Protein AF-A0A350P6H2-F1 (afdb_monomer_lite)

Radius of gyration: 17.44 Å; chains: 1; bounding box: 38×33×41 Å

Structure (mmCIF, N/CA/C/O backbone):
data_AF-A0A350P6H2-F1
#
_entry.id   AF-A0A350P6H2-F1
#
loop_
_atom_site.group_PDB
_atom_site.id
_atom_site.type_symbol
_atom_site.label_atom_id
_atom_site.label_alt_id
_atom_site.label_comp_id
_atom_site.label_asym_id
_atom_site.label_entity_id
_atom_site.label_seq_id
_atom_site.pdbx_PDB_ins_code
_atom_site.Cartn_x
_atom_site.Cartn_y
_atom_site.Cartn_z
_atom_site.occupancy
_atom_site.B_iso_or_equiv
_atom_site.auth_seq_id
_atom_site.auth_comp_id
_atom_site.auth_asym_id
_atom_site.auth_atom_id
_atom_site.pdbx_PDB_model_num
ATOM 1 N N . MET A 1 1 ? 7.833 13.589 22.488 1.00 71.19 1 MET A N 1
ATOM 2 C CA . MET A 1 1 ? 7.281 12.300 22.963 1.00 71.19 1 MET A CA 1
ATOM 3 C C . MET A 1 1 ? 6.190 11.900 21.980 1.00 71.19 1 MET A C 1
ATOM 5 O O . MET A 1 1 ? 5.421 12.779 21.613 1.00 71.19 1 MET A O 1
ATOM 9 N N . ALA A 1 2 ? 6.173 10.662 21.481 1.00 82.56 2 ALA A N 1
ATOM 10 C CA . ALA A 1 2 ? 5.134 10.230 20.542 1.00 82.56 2 ALA A CA 1
ATOM 11 C C . ALA A 1 2 ? 3.759 10.209 21.237 1.00 82.56 2 ALA A C 1
ATOM 13 O O . ALA A 1 2 ? 3.669 9.859 22.415 1.00 82.56 2 ALA A O 1
ATOM 14 N N . GLU A 1 3 ? 2.707 10.61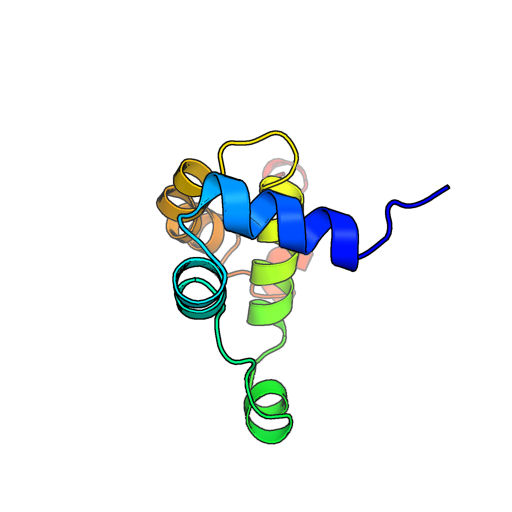5 20.525 1.00 91.88 3 GLU A N 1
ATOM 15 C CA . GLU A 1 3 ? 1.325 10.564 21.017 1.00 91.88 3 GLU A CA 1
ATOM 16 C C . GLU A 1 3 ? 0.907 9.114 21.322 1.00 91.88 3 GLU A C 1
ATOM 18 O O . GLU A 1 3 ? 1.312 8.183 20.621 1.00 91.88 3 GLU A O 1
ATOM 23 N N . LYS A 1 4 ? 0.088 8.901 22.363 1.00 95.94 4 LYS A N 1
ATOM 24 C CA . LYS A 1 4 ? -0.415 7.559 22.691 1.00 95.94 4 LYS A CA 1
ATOM 25 C C . LYS A 1 4 ? -1.476 7.130 21.679 1.00 95.94 4 LYS A C 1
ATOM 27 O O . LYS A 1 4 ? -2.375 7.903 21.359 1.00 95.94 4 LYS A O 1
ATOM 32 N N . PHE A 1 5 ? -1.452 5.859 21.277 1.00 94.62 5 PHE A N 1
ATOM 33 C CA . PHE A 1 5 ? -2.443 5.288 20.356 1.00 94.62 5 PHE A CA 1
ATOM 34 C C . PHE A 1 5 ? -3.894 5.566 20.776 1.00 94.62 5 PHE A C 1
ATOM 36 O O . PHE A 1 5 ? -4.698 5.978 19.948 1.00 94.62 5 PHE A O 1
ATOM 43 N N . ALA A 1 6 ? -4.214 5.422 22.066 1.00 95.94 6 ALA A N 1
ATOM 44 C CA . ALA A 1 6 ? -5.560 5.678 22.580 1.00 95.94 6 ALA A CA 1
ATOM 45 C C . ALA A 1 6 ? -6.066 7.093 22.241 1.00 95.94 6 ALA A C 1
ATOM 47 O O . ALA A 1 6 ? -7.216 7.256 21.856 1.00 95.94 6 ALA A O 1
ATOM 48 N N . GLN A 1 7 ? -5.195 8.105 22.305 1.00 96.25 7 GLN A N 1
ATOM 49 C CA . GLN A 1 7 ? -5.553 9.491 21.978 1.00 96.25 7 GLN A CA 1
ATOM 50 C C . GLN A 1 7 ? -5.811 9.665 20.474 1.00 96.25 7 GLN A C 1
ATOM 52 O O . GLN A 1 7 ? -6.749 10.358 20.076 1.00 96.25 7 GLN A O 1
ATOM 57 N N . ILE A 1 8 ? -5.024 8.981 19.637 1.00 95.94 8 ILE A N 1
ATOM 58 C CA . ILE A 1 8 ? -5.224 8.939 18.183 1.00 95.94 8 ILE A CA 1
ATOM 59 C C . ILE A 1 8 ? -6.575 8.291 17.855 1.00 95.94 8 ILE A C 1
ATOM 61 O O . ILE A 1 8 ? -7.323 8.831 17.038 1.00 95.94 8 ILE A O 1
ATOM 65 N N . TYR A 1 9 ? -6.892 7.168 18.506 1.00 95.88 9 TYR A N 1
ATOM 66 C CA . TYR A 1 9 ? -8.132 6.426 18.298 1.00 95.88 9 TYR A CA 1
ATOM 67 C C . TYR A 1 9 ? -9.362 7.237 18.727 1.00 95.88 9 TYR A C 1
ATOM 69 O O . TYR A 1 9 ? -10.264 7.427 17.916 1.00 95.88 9 TYR A O 1
ATOM 77 N N . THR A 1 10 ? -9.361 7.831 19.929 1.00 96.25 10 THR A N 1
ATOM 78 C CA . THR A 1 10 ? -10.450 8.713 20.395 1.00 96.25 10 THR A CA 1
ATOM 79 C C . THR A 1 10 ? -10.732 9.835 19.397 1.00 96.25 10 THR A C 1
ATOM 81 O O . THR A 1 10 ? -11.871 10.022 18.972 1.00 96.25 10 THR A O 1
ATOM 84 N N . ARG A 1 11 ? -9.688 10.529 18.934 1.00 96.38 11 ARG A N 1
ATOM 85 C CA . ARG A 1 11 ? -9.829 11.606 17.947 1.00 96.38 11 ARG A CA 1
ATOM 86 C C . ARG A 1 11 ? -10.349 11.110 16.596 1.00 96.38 11 ARG A C 1
ATOM 88 O O . ARG A 1 11 ? -11.040 11.847 15.892 1.00 96.38 11 ARG A O 1
ATOM 95 N N . ALA A 1 12 ? -9.998 9.891 16.188 1.00 96.19 12 ALA A N 1
ATOM 96 C CA . ALA A 1 12 ? -10.553 9.285 14.983 1.00 96.19 12 ALA A CA 1
ATOM 97 C C . ALA A 1 12 ? -12.058 9.029 15.148 1.00 96.19 12 ALA A C 1
ATOM 99 O O . ALA A 1 12 ? -12.824 9.427 14.270 1.00 96.19 12 ALA A O 1
ATOM 100 N N . CYS A 1 13 ? -12.482 8.467 16.284 1.00 97.31 13 CYS A N 1
ATOM 101 C CA . CYS A 1 13 ? -13.890 8.221 16.597 1.00 97.31 13 CYS A CA 1
ATOM 102 C C . CYS A 1 13 ? -14.706 9.518 16.575 1.00 97.31 13 CYS A C 1
ATOM 104 O O . CYS A 1 13 ? -15.726 9.584 15.891 1.00 97.31 13 CYS A O 1
ATOM 106 N N . GLU A 1 14 ? -14.222 10.580 17.223 1.00 97.06 14 GLU A N 1
ATOM 107 C CA . GLU A 1 14 ? -14.871 11.901 17.217 1.00 97.06 14 GLU A CA 1
ATOM 108 C C . GLU A 1 14 ? -15.069 12.455 15.797 1.00 97.06 14 GLU A C 1
ATOM 110 O O . GLU A 1 14 ? -16.107 13.030 15.481 1.00 97.06 14 GLU A O 1
ATOM 115 N N . ARG A 1 15 ? -14.088 12.258 14.908 1.00 96.75 15 ARG A N 1
ATOM 116 C CA . ARG A 1 15 ? -14.119 12.779 13.531 1.00 96.75 15 ARG A CA 1
ATOM 117 C C . ARG A 1 15 ? -14.917 11.921 12.555 1.00 96.75 15 ARG A C 1
ATOM 119 O O . ARG A 1 15 ? -15.274 12.411 11.485 1.00 96.75 15 ARG A O 1
ATOM 126 N N . LYS A 1 16 ? -15.098 10.634 12.853 1.00 96.06 16 LYS A N 1
ATOM 127 C CA . LYS A 1 16 ? -15.657 9.643 11.919 1.00 96.06 16 LYS A CA 1
ATOM 128 C C . LYS A 1 16 ? -17.025 9.104 12.329 1.00 96.06 16 LYS A C 1
ATOM 130 O O . LYS A 1 16 ? -17.620 8.392 11.532 1.00 96.06 16 LYS A O 1
ATOM 135 N N . GLY A 1 17 ? -17.544 9.492 13.496 1.00 95.94 17 GLY A N 1
ATOM 136 C CA . GLY A 1 17 ? -18.892 9.122 13.943 1.00 95.94 17 GLY A CA 1
ATOM 137 C C . GLY A 1 17 ? -18.933 7.945 14.921 1.00 95.94 17 GLY A C 1
ATOM 138 O O . GLY A 1 17 ? -19.897 7.187 14.919 1.00 95.94 17 GLY A O 1
ATOM 139 N N . GLY A 1 18 ? -17.902 7.791 15.754 1.00 97.06 18 GLY A N 1
ATOM 140 C CA . GLY A 1 18 ? -17.808 6.768 16.798 1.00 97.06 18 GLY A CA 1
ATOM 141 C C . GLY A 1 18 ? -16.949 5.558 16.423 1.00 97.06 18 GLY A C 1
ATOM 142 O O . GLY A 1 18 ? -16.439 5.455 15.308 1.00 97.06 18 GLY A O 1
ATOM 143 N N . GLU A 1 19 ? -16.790 4.640 17.378 1.00 97.00 19 GLU A N 1
ATOM 144 C CA . GLU A 1 19 ? -15.924 3.455 17.255 1.00 97.00 19 GLU A CA 1
ATOM 145 C C . GLU A 1 19 ? -16.349 2.544 16.104 1.00 97.00 19 GLU A C 1
ATOM 147 O O . GLU A 1 19 ? -15.534 2.212 15.251 1.00 97.00 19 GLU A O 1
ATOM 152 N N . ALA A 1 20 ? -17.642 2.223 16.007 1.00 96.75 20 ALA A N 1
ATOM 153 C CA . ALA A 1 20 ? -18.161 1.361 14.946 1.00 96.75 20 ALA A CA 1
ATOM 154 C C . ALA A 1 20 ? -17.874 1.917 13.538 1.00 96.75 20 ALA A C 1
ATOM 156 O O . ALA A 1 20 ? -17.556 1.159 12.624 1.00 96.75 20 ALA A O 1
ATOM 157 N N . ALA A 1 21 ? -17.949 3.242 13.367 1.00 96.56 21 ALA A N 1
ATOM 158 C CA . ALA A 1 21 ? -17.648 3.888 12.095 1.00 96.56 21 ALA A CA 1
ATOM 159 C C . ALA A 1 21 ? -16.147 3.860 11.773 1.00 96.56 21 ALA A C 1
ATOM 161 O O . ALA A 1 21 ? -15.781 3.711 10.612 1.00 96.56 21 ALA A O 1
ATOM 162 N N . VAL A 1 22 ? -15.274 3.984 12.779 1.00 96.19 22 VAL A N 1
ATOM 163 C CA . VAL A 1 22 ? -13.819 3.858 12.596 1.00 96.19 22 VAL A CA 1
ATOM 164 C C . VAL A 1 22 ? -13.430 2.425 12.259 1.00 96.19 22 VAL A C 1
ATOM 166 O O . VAL A 1 22 ? -12.713 2.222 11.286 1.00 96.19 22 VAL A O 1
ATOM 169 N N . GLU A 1 23 ? -13.926 1.444 13.010 1.00 94.81 23 GLU A N 1
ATOM 170 C CA . GLU A 1 23 ? -13.652 0.020 12.782 1.00 94.81 23 GLU A CA 1
ATOM 171 C C . GLU A 1 23 ? -14.087 -0.421 11.376 1.00 94.81 23 GLU A C 1
ATOM 173 O O . GLU A 1 23 ? -13.355 -1.132 10.693 1.00 94.81 23 GLU A O 1
ATOM 178 N N . ALA A 1 24 ? -15.218 0.090 10.875 1.00 94.75 24 ALA A N 1
ATOM 179 C CA . ALA A 1 24 ? -15.678 -0.177 9.510 1.00 94.75 24 ALA A CA 1
ATOM 180 C C . ALA A 1 24 ? -14.765 0.404 8.406 1.00 94.75 24 ALA A C 1
ATOM 182 O O . ALA A 1 24 ? -14.855 -0.021 7.255 1.00 94.75 24 ALA A O 1
ATOM 183 N N . LEU A 1 25 ? -13.900 1.376 8.725 1.00 92.44 25 LEU A N 1
ATOM 184 C CA . LEU A 1 25 ? -12.910 1.932 7.790 1.00 92.44 25 LEU A CA 1
ATOM 185 C C . LEU A 1 25 ? -11.598 1.139 7.775 1.00 92.44 25 LEU A C 1
ATOM 187 O O . LEU A 1 25 ? -10.768 1.359 6.888 1.00 92.44 25 LEU A O 1
ATOM 191 N N . LEU A 1 26 ? -11.371 0.264 8.757 1.00 91.69 26 LEU A N 1
ATOM 192 C CA . LEU A 1 26 ? -10.157 -0.533 8.840 1.00 91.69 26 LEU A CA 1
ATOM 193 C C . LEU A 1 26 ? -10.253 -1.743 7.906 1.00 91.69 26 LEU A C 1
ATOM 195 O O . LEU A 1 26 ? -11.273 -2.417 7.809 1.00 91.69 26 LEU A O 1
ATOM 199 N N . SER A 1 27 ? -9.153 -2.045 7.223 1.00 90.81 27 SER A N 1
ATOM 200 C CA . SER A 1 27 ? -9.022 -3.274 6.443 1.00 90.81 27 SER A CA 1
ATOM 201 C C . SER A 1 27 ? -8.499 -4.406 7.321 1.00 90.81 27 SER A C 1
ATOM 203 O O . SER A 1 27 ? -7.511 -4.219 8.037 1.00 90.81 27 SER A O 1
ATOM 205 N N . THR A 1 28 ? -9.073 -5.601 7.196 1.00 92.56 28 THR A N 1
ATOM 206 C CA . THR A 1 28 ? -8.500 -6.806 7.804 1.00 92.56 28 THR A CA 1
ATOM 207 C C . THR A 1 28 ? -7.167 -7.151 7.129 1.00 92.56 28 THR A C 1
ATOM 209 O O . THR A 1 28 ? -7.134 -7.306 5.905 1.00 92.56 28 THR A O 1
ATOM 212 N N . PRO A 1 29 ? -6.059 -7.274 7.883 1.00 92.19 29 PRO A N 1
ATOM 213 C CA . PRO A 1 29 ? -4.779 -7.677 7.315 1.00 92.19 29 PRO A CA 1
ATOM 214 C C . PRO A 1 29 ? -4.844 -9.076 6.697 1.00 92.19 29 PRO A C 1
ATOM 216 O O . PRO A 1 29 ? -5.551 -9.956 7.189 1.00 92.19 29 PRO A O 1
ATOM 219 N N . LEU A 1 30 ? -4.051 -9.296 5.647 1.00 94.31 30 LEU A N 1
ATOM 220 C CA . LEU A 1 30 ? -3.880 -10.622 5.057 1.00 94.31 30 LEU A CA 1
ATOM 221 C C . LEU A 1 30 ? -3.252 -11.601 6.059 1.00 94.31 30 LEU A C 1
ATOM 223 O O . LEU A 1 30 ? -2.448 -11.221 6.916 1.00 94.31 30 LEU A O 1
ATOM 227 N N . SER A 1 31 ? -3.582 -12.886 5.910 1.00 96.88 31 SER A N 1
ATOM 228 C CA . SER A 1 31 ? -2.938 -13.949 6.680 1.00 96.88 31 SER A CA 1
ATOM 229 C C . SER A 1 31 ? -1.451 -14.050 6.318 1.00 96.88 31 SER A C 1
ATOM 231 O O . SER A 1 31 ? -1.048 -13.721 5.203 1.00 96.88 31 SER A O 1
ATOM 233 N N . ARG A 1 32 ? -0.615 -14.571 7.227 1.00 96.62 32 ARG A N 1
ATOM 234 C CA . ARG A 1 32 ? 0.819 -14.789 6.940 1.00 96.62 32 ARG A CA 1
ATOM 235 C C . ARG A 1 32 ? 1.040 -15.640 5.685 1.00 96.62 32 ARG A C 1
ATOM 237 O O . ARG A 1 32 ? 1.955 -15.360 4.918 1.00 96.62 32 ARG A O 1
ATOM 244 N N . ALA A 1 33 ? 0.198 -16.653 5.481 1.00 97.69 33 ALA A N 1
ATOM 245 C CA . ALA A 1 33 ? 0.274 -17.534 4.322 1.00 97.69 33 ALA A CA 1
ATOM 246 C C . ALA A 1 33 ? -0.061 -16.804 3.014 1.00 97.69 33 ALA A C 1
ATOM 248 O O . ALA A 1 33 ? 0.537 -17.105 1.987 1.00 97.69 33 ALA A O 1
ATOM 249 N N . ASP A 1 34 ? -0.984 -15.842 3.040 1.00 96.69 34 ASP A N 1
ATOM 250 C CA . ASP A 1 34 ? -1.335 -15.061 1.850 1.00 96.69 34 ASP A CA 1
ATOM 251 C C . ASP A 1 34 ? -0.319 -13.956 1.573 1.00 96.69 34 ASP A C 1
ATOM 253 O O . ASP A 1 34 ? 0.032 -13.735 0.418 1.00 96.69 34 ASP A O 1
ATOM 257 N N . VAL A 1 35 ? 0.234 -13.332 2.618 1.00 95.62 35 VAL A N 1
ATOM 258 C CA . VAL A 1 35 ? 1.356 -12.391 2.483 1.00 95.62 35 VAL A CA 1
ATOM 259 C C . VAL A 1 35 ? 2.560 -13.076 1.833 1.00 95.62 35 VAL A C 1
ATOM 261 O O . VAL A 1 35 ? 3.171 -12.495 0.946 1.00 95.62 35 VAL A O 1
ATOM 264 N N . ALA A 1 36 ? 2.866 -14.324 2.203 1.00 95.81 36 ALA A N 1
ATOM 265 C CA . ALA A 1 36 ? 3.975 -15.085 1.621 1.00 95.81 36 ALA A CA 1
ATOM 266 C C . ALA A 1 36 ? 3.791 -15.433 0.129 1.00 95.81 36 ALA A C 1
ATOM 268 O O . ALA A 1 36 ? 4.761 -15.786 -0.535 1.00 95.81 36 ALA A O 1
ATOM 269 N N . LYS A 1 37 ? 2.565 -15.347 -0.407 1.00 97.25 37 LYS A N 1
ATOM 270 C CA . LYS A 1 37 ? 2.286 -15.536 -1.842 1.00 97.25 37 LYS A CA 1
ATOM 271 C C . LYS A 1 37 ? 2.440 -14.243 -2.643 1.00 97.25 37 LYS A C 1
ATOM 273 O O . LYS A 1 37 ? 2.419 -14.290 -3.871 1.00 97.25 37 LYS A O 1
ATOM 278 N N . LEU A 1 38 ? 2.537 -13.091 -1.976 1.00 96.38 38 LEU A N 1
ATOM 279 C CA . LEU A 1 38 ? 2.754 -11.823 -2.655 1.00 96.38 38 LEU A CA 1
ATOM 280 C C . LEU A 1 38 ? 4.181 -11.782 -3.193 1.00 96.38 38 LEU A C 1
ATOM 282 O O . LEU A 1 38 ? 5.150 -11.983 -2.473 1.00 96.38 38 LEU A O 1
ATOM 286 N N . SER A 1 39 ? 4.293 -11.480 -4.474 1.00 96.50 39 SER A N 1
ATOM 287 C CA . SER A 1 39 ? 5.561 -11.245 -5.155 1.00 96.50 39 SER A CA 1
ATOM 288 C C . SER A 1 39 ? 6.204 -9.920 -4.736 1.00 96.50 39 SER A C 1
ATOM 290 O O . SER A 1 39 ? 5.497 -8.921 -4.575 1.00 96.50 39 SER A O 1
ATOM 292 N N . ASP A 1 40 ? 7.534 -9.871 -4.716 1.00 96.31 40 ASP A N 1
ATOM 293 C CA . ASP A 1 40 ? 8.336 -8.729 -4.250 1.00 96.31 40 ASP A CA 1
ATOM 294 C C . ASP A 1 40 ? 7.968 -7.379 -4.894 1.00 96.31 40 ASP A C 1
ATOM 296 O O . ASP A 1 40 ? 7.880 -6.363 -4.203 1.00 96.31 40 ASP A O 1
ATOM 300 N N . HIS A 1 41 ? 7.642 -7.355 -6.193 1.00 96.56 41 HIS A N 1
ATOM 301 C CA . HIS A 1 41 ? 7.231 -6.123 -6.886 1.00 96.56 41 HIS A CA 1
ATOM 302 C C . HIS A 1 41 ? 5.978 -5.460 -6.279 1.00 96.56 41 HIS A C 1
ATOM 304 O O . HIS A 1 41 ? 5.829 -4.239 -6.325 1.00 96.56 41 HIS A O 1
ATOM 310 N N . ARG A 1 42 ? 5.084 -6.239 -5.649 1.00 96.81 42 ARG A N 1
ATOM 311 C CA . ARG A 1 42 ? 3.901 -5.700 -4.956 1.00 96.81 42 ARG A CA 1
ATOM 312 C C . ARG A 1 42 ? 4.289 -4.975 -3.674 1.00 96.81 42 ARG A C 1
ATOM 314 O O . ARG A 1 42 ? 3.697 -3.941 -3.371 1.00 96.81 42 ARG A O 1
ATOM 321 N N . PHE A 1 43 ? 5.296 -5.472 -2.956 1.00 96.19 43 PHE A N 1
ATOM 322 C CA . PHE A 1 43 ? 5.848 -4.770 -1.800 1.00 96.19 43 PHE A CA 1
ATOM 323 C C . PHE A 1 43 ? 6.545 -3.483 -2.226 1.00 96.19 43 PHE A C 1
ATOM 325 O O . PHE A 1 43 ? 6.287 -2.445 -1.621 1.00 96.19 43 PHE A O 1
ATOM 332 N N . LEU A 1 44 ? 7.342 -3.525 -3.300 1.00 96.50 44 LEU A N 1
ATOM 333 C CA . LEU A 1 44 ? 8.006 -2.337 -3.836 1.00 96.50 44 LEU A CA 1
ATOM 334 C C . LEU A 1 44 ? 6.989 -1.260 -4.249 1.00 96.50 44 LEU A C 1
ATOM 336 O O . LEU A 1 44 ? 7.081 -0.128 -3.778 1.00 96.50 44 LEU A O 1
ATOM 340 N N . SER A 1 45 ? 5.969 -1.619 -5.038 1.00 97.38 45 SER A N 1
ATOM 341 C CA . SER A 1 45 ? 4.872 -0.709 -5.413 1.00 97.38 45 SER A CA 1
ATOM 342 C C . SER A 1 45 ? 4.188 -0.120 -4.170 1.00 97.38 45 SER A C 1
ATOM 344 O O . SER A 1 45 ? 4.073 1.099 -4.023 1.00 97.38 45 SER A O 1
ATOM 346 N N . ALA A 1 46 ? 3.794 -0.961 -3.208 1.00 95.69 46 ALA A N 1
ATOM 347 C CA . ALA A 1 46 ? 3.099 -0.505 -2.007 1.00 95.69 46 ALA A CA 1
ATOM 348 C C . ALA A 1 46 ? 3.956 0.428 -1.133 1.00 95.69 46 ALA A C 1
ATOM 350 O O . ALA A 1 46 ? 3.448 1.449 -0.664 1.00 95.69 46 ALA A O 1
ATOM 351 N N . MET A 1 47 ? 5.237 0.110 -0.926 1.00 95.94 47 MET A N 1
ATOM 352 C CA . MET A 1 47 ? 6.164 0.946 -0.156 1.00 95.94 47 MET A CA 1
ATOM 353 C C . MET A 1 47 ? 6.372 2.299 -0.830 1.00 95.94 47 MET A C 1
ATOM 355 O O . MET A 1 47 ? 6.200 3.334 -0.181 1.00 95.94 47 MET A O 1
ATOM 359 N N . THR A 1 48 ? 6.635 2.304 -2.140 1.00 95.56 48 THR A N 1
ATOM 360 C CA . THR A 1 48 ? 6.771 3.536 -2.924 1.00 95.56 48 THR A CA 1
ATOM 361 C C . THR A 1 48 ? 5.508 4.387 -2.800 1.00 95.56 48 THR A C 1
ATOM 363 O O . THR A 1 48 ? 5.594 5.573 -2.485 1.00 95.56 48 THR A O 1
ATOM 366 N N . LYS A 1 49 ? 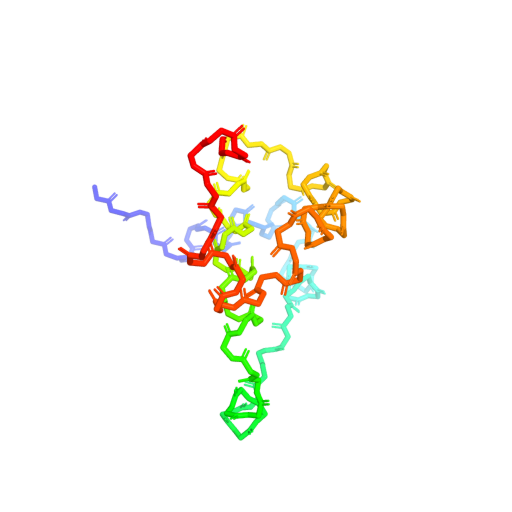4.311 3.791 -2.894 1.00 96.38 49 LYS A N 1
ATOM 367 C CA . LYS A 1 49 ? 3.042 4.517 -2.703 1.00 96.38 49 LYS A CA 1
ATOM 368 C C . LYS A 1 49 ? 2.966 5.251 -1.373 1.00 96.38 49 LYS A C 1
ATOM 370 O O . LYS A 1 49 ? 2.481 6.380 -1.333 1.00 96.38 49 LYS A O 1
ATOM 375 N N . LYS A 1 50 ? 3.430 4.631 -0.283 1.00 95.44 50 LYS A N 1
ATOM 376 C CA . LYS A 1 50 ? 3.411 5.250 1.053 1.00 95.44 50 LYS A CA 1
ATOM 377 C C . LYS A 1 50 ? 4.349 6.442 1.158 1.00 95.44 50 LYS A C 1
ATOM 379 O O . LYS A 1 50 ? 3.976 7.426 1.791 1.00 95.44 50 LYS A O 1
ATOM 384 N N . VAL A 1 51 ? 5.492 6.400 0.478 1.00 94.00 51 VAL A N 1
ATOM 385 C CA . VAL A 1 51 ? 6.391 7.557 0.371 1.00 94.00 51 VAL A CA 1
ATOM 386 C C . VAL A 1 51 ? 5.706 8.700 -0.386 1.00 94.00 51 VAL A C 1
ATOM 388 O O . VAL A 1 51 ? 5.634 9.811 0.132 1.00 94.00 51 VAL A O 1
ATOM 391 N N . PHE A 1 52 ? 5.102 8.422 -1.546 1.00 91.12 52 PHE A N 1
ATOM 392 C CA . PHE A 1 52 ? 4.404 9.430 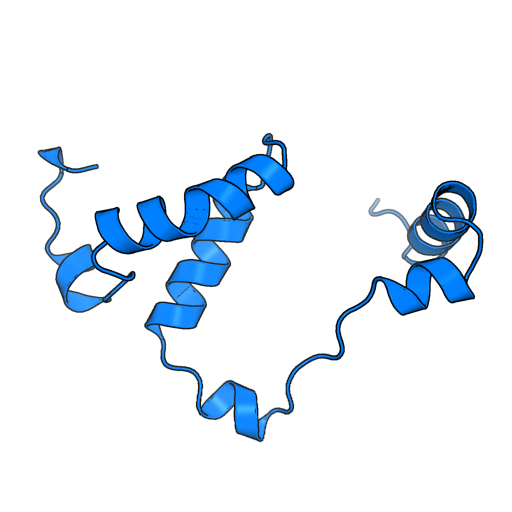-2.365 1.00 91.12 52 PHE A CA 1
ATOM 393 C C . PHE A 1 52 ? 3.139 10.003 -1.712 1.00 91.12 52 PHE A C 1
ATOM 395 O O . PHE A 1 52 ? 2.695 11.099 -2.044 1.00 91.12 52 PHE A O 1
ATOM 402 N N . GLN A 1 53 ? 2.538 9.271 -0.777 1.00 93.62 53 GLN A N 1
ATOM 403 C CA . GLN A 1 53 ? 1.409 9.743 0.018 1.00 93.62 53 GLN A CA 1
ATOM 404 C C . GLN A 1 53 ? 1.812 10.788 1.077 1.00 93.62 53 GLN A C 1
ATOM 406 O O . GLN A 1 53 ? 0.937 11.470 1.617 1.00 93.62 53 GLN A O 1
ATOM 411 N N . SER A 1 54 ? 3.106 10.944 1.374 1.00 91.38 54 SER A N 1
ATOM 412 C CA . SER A 1 54 ? 3.605 11.966 2.295 1.00 91.38 54 SER A CA 1
ATOM 413 C C . SER A 1 54 ? 3.526 13.355 1.660 1.00 91.38 54 SER A C 1
ATOM 415 O O . SER A 1 54 ? 4.095 13.596 0.602 1.00 91.38 54 SER A O 1
ATOM 417 N N . GLY A 1 55 ? 2.802 14.281 2.293 1.00 90.44 55 GLY A N 1
ATOM 418 C CA . GLY A 1 55 ? 2.633 15.649 1.784 1.00 90.44 55 GLY A CA 1
ATOM 419 C C . GLY A 1 55 ? 1.626 15.802 0.635 1.00 90.44 55 GLY A C 1
ATOM 420 O O . GLY A 1 55 ? 1.427 16.917 0.159 1.00 90.44 55 GLY A O 1
ATOM 421 N N . PHE A 1 56 ? 0.943 14.726 0.224 1.00 92.00 56 PHE A N 1
ATOM 422 C CA . PHE A 1 56 ? -0.051 14.744 -0.855 1.00 92.00 56 PHE A CA 1
ATOM 423 C C . PHE A 1 56 ? -1.426 14.228 -0.412 1.00 92.00 56 PHE A C 1
ATOM 425 O O . PHE A 1 56 ? -1.574 13.455 0.535 1.00 92.00 56 PHE A O 1
ATOM 432 N N . VAL A 1 57 ? -2.469 14.629 -1.146 1.00 93.50 57 VAL A N 1
ATOM 433 C CA . VAL A 1 57 ? -3.831 14.115 -0.948 1.00 93.50 57 VAL A CA 1
ATOM 434 C C . VAL A 1 57 ? -3.890 12.649 -1.382 1.00 93.50 57 VAL A C 1
ATOM 436 O O . VAL A 1 57 ? -3.786 12.345 -2.571 1.00 93.50 57 VAL A O 1
ATOM 439 N N . TRP A 1 58 ? -4.129 11.740 -0.431 1.00 92.88 58 TRP A N 1
ATOM 440 C CA . TRP A 1 58 ? -4.121 10.286 -0.661 1.00 92.88 58 TRP A CA 1
ATOM 441 C C . TRP A 1 58 ? -5.000 9.842 -1.829 1.00 92.88 58 TRP A C 1
ATOM 443 O O . TRP A 1 58 ? -4.547 9.070 -2.669 1.00 92.88 58 TRP A O 1
ATOM 453 N N . ARG A 1 59 ? -6.219 10.385 -1.927 1.00 94.31 59 ARG A N 1
ATOM 454 C CA . ARG A 1 59 ? -7.165 10.065 -3.007 1.00 94.31 59 ARG A CA 1
ATOM 455 C C . ARG A 1 59 ? -6.586 10.345 -4.397 1.00 94.31 59 ARG A C 1
ATOM 457 O O . ARG A 1 59 ? -6.836 9.585 -5.323 1.00 94.31 59 ARG A O 1
ATOM 464 N N . VAL A 1 60 ? -5.807 11.418 -4.548 1.00 94.94 60 VAL A N 1
ATOM 465 C CA . VAL A 1 60 ? -5.186 11.777 -5.833 1.00 94.94 60 VAL A CA 1
ATOM 466 C C . VAL A 1 60 ? -4.073 10.791 -6.181 1.00 94.94 60 VAL A C 1
ATOM 468 O O . VAL A 1 60 ? -3.998 10.333 -7.318 1.00 94.94 60 VAL A O 1
ATOM 471 N N . ILE A 1 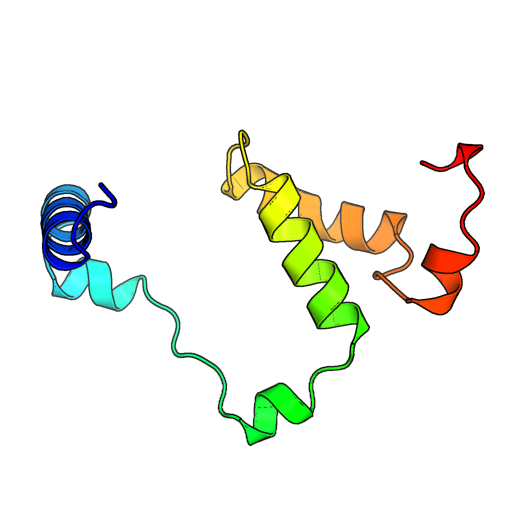61 ? -3.237 10.427 -5.203 1.00 95.81 61 ILE A N 1
ATOM 472 C CA . ILE A 1 61 ? -2.177 9.427 -5.395 1.00 95.81 61 ILE A CA 1
ATOM 473 C C . ILE A 1 61 ? -2.779 8.069 -5.756 1.00 95.81 61 ILE A C 1
ATOM 475 O O . ILE A 1 61 ? -2.291 7.404 -6.661 1.00 95.81 61 ILE A O 1
ATOM 479 N N . GLU A 1 62 ? -3.870 7.668 -5.103 1.00 95.31 62 GLU A N 1
ATOM 480 C CA . GLU A 1 62 ? -4.566 6.417 -5.408 1.00 95.31 62 GLU A CA 1
ATOM 481 C C . GLU A 1 62 ? -5.127 6.382 -6.827 1.00 95.31 62 GLU A C 1
ATOM 483 O O . GLU A 1 62 ? -4.914 5.395 -7.524 1.00 95.31 62 GLU A O 1
ATOM 488 N N . GLN A 1 63 ? -5.771 7.461 -7.274 1.00 96.94 63 GLN A N 1
ATOM 489 C CA . GLN A 1 63 ? -6.313 7.565 -8.632 1.00 96.94 63 GLN A CA 1
ATOM 490 C C . GLN A 1 63 ? -5.223 7.522 -9.706 1.00 96.94 63 GLN A C 1
ATOM 492 O O . GLN A 1 63 ? -5.429 6.946 -10.769 1.00 96.94 63 GLN A O 1
ATOM 497 N N . LYS A 1 64 ? -4.061 8.125 -9.436 1.00 96.00 64 LYS A N 1
ATOM 498 C CA . LYS A 1 64 ? -2.928 8.129 -10.369 1.00 96.00 64 LYS A CA 1
ATOM 499 C C . LYS A 1 64 ? -2.075 6.865 -10.292 1.00 96.00 64 LYS A C 1
ATOM 501 O O . LYS A 1 64 ? -1.260 6.655 -11.185 1.00 96.00 64 LYS A O 1
ATOM 506 N N . TRP A 1 65 ? -2.237 6.039 -9.256 1.00 97.31 65 TRP A N 1
ATOM 507 C CA . TRP A 1 65 ? -1.342 4.913 -8.984 1.00 97.31 65 TRP A CA 1
ATOM 508 C C . TRP A 1 65 ? -1.175 3.938 -10.156 1.00 97.31 65 TRP A C 1
ATOM 510 O O . TRP A 1 65 ? -0.030 3.610 -10.448 1.00 97.31 65 TRP A O 1
ATOM 520 N N . PRO A 1 66 ? -2.235 3.548 -10.896 1.00 97.56 66 PRO A N 1
ATOM 521 C CA . PRO A 1 66 ? -2.072 2.669 -12.057 1.00 97.56 66 PRO A CA 1
ATOM 522 C C . PRO A 1 66 ? -1.109 3.227 -13.115 1.00 97.56 66 PRO A C 1
ATOM 524 O O . PRO A 1 66 ? -0.364 2.474 -13.734 1.00 97.56 66 PRO A O 1
ATOM 527 N N . ASN A 1 67 ? -1.063 4.553 -13.285 1.00 96.75 67 ASN A N 1
ATOM 528 C CA . ASN A 1 67 ? -0.135 5.194 -14.219 1.00 96.75 67 ASN A CA 1
ATOM 529 C C . ASN A 1 67 ? 1.306 5.167 -13.698 1.00 96.75 67 ASN A C 1
ATOM 531 O O . ASN A 1 67 ? 2.229 5.025 -14.493 1.00 96.75 67 ASN A O 1
ATOM 535 N N . PHE A 1 68 ? 1.505 5.292 -12.381 1.00 94.88 68 PHE A N 1
ATOM 536 C CA . PHE A 1 68 ? 2.824 5.098 -11.776 1.00 94.88 68 PHE A CA 1
ATOM 537 C C . PHE A 1 68 ? 3.287 3.656 -11.960 1.00 94.88 68 PHE A C 1
ATOM 539 O O . PHE A 1 68 ? 4.405 3.439 -12.404 1.00 94.88 68 PHE A O 1
ATOM 546 N N . GLU A 1 69 ? 2.430 2.671 -11.692 1.00 96.62 69 GLU A N 1
ATOM 547 C CA . GLU A 1 69 ? 2.788 1.271 -11.925 1.00 96.62 69 GLU A CA 1
ATOM 548 C C . GLU A 1 69 ? 3.197 1.047 -13.383 1.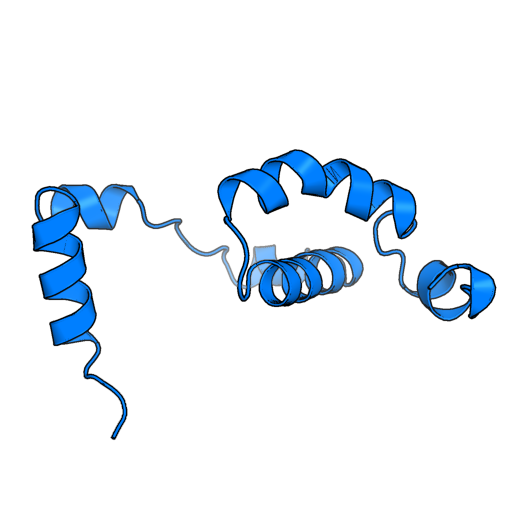00 96.62 69 GLU A C 1
ATOM 550 O O . GLU A 1 69 ? 4.293 0.551 -13.618 1.00 96.62 69 GLU A O 1
ATOM 555 N N . ALA A 1 70 ? 2.425 1.542 -14.352 1.00 96.12 70 ALA A N 1
ATOM 556 C CA . ALA A 1 70 ? 2.788 1.448 -15.765 1.00 96.12 70 ALA A CA 1
ATOM 557 C C . ALA A 1 70 ? 4.129 2.138 -16.101 1.00 96.12 70 ALA A C 1
ATOM 559 O O . ALA A 1 70 ? 4.958 1.559 -16.804 1.00 96.12 70 ALA A O 1
ATOM 560 N N . ALA A 1 71 ? 4.368 3.350 -15.586 1.00 94.00 71 ALA A N 1
ATOM 561 C CA . ALA A 1 71 ? 5.598 4.110 -15.834 1.00 94.00 71 ALA A CA 1
ATOM 562 C C . ALA A 1 71 ? 6.850 3.438 -15.244 1.00 94.00 71 ALA A C 1
ATOM 564 O O . ALA A 1 71 ? 7.928 3.529 -15.824 1.00 94.00 71 ALA A O 1
ATOM 565 N N . PHE A 1 72 ? 6.696 2.725 -14.126 1.00 94.62 72 PHE A N 1
ATOM 566 C CA . PHE A 1 72 ? 7.760 1.975 -13.455 1.00 94.62 72 PHE A CA 1
ATOM 567 C C . PHE A 1 72 ? 7.740 0.477 -13.812 1.00 94.62 72 PHE A C 1
ATOM 569 O O . PHE A 1 72 ? 8.186 -0.355 -13.024 1.00 94.62 72 PHE A O 1
ATOM 576 N N . PHE A 1 73 ? 7.214 0.110 -14.988 1.00 95.44 73 PHE A N 1
ATOM 577 C CA . PHE A 1 73 ? 7.170 -1.271 -15.493 1.00 95.44 73 PHE A CA 1
ATOM 578 C C . PHE A 1 73 ? 6.539 -2.278 -14.518 1.00 95.44 73 PHE A C 1
ATOM 580 O O . PHE A 1 73 ? 7.085 -3.357 -14.266 1.00 95.44 73 PHE A O 1
ATOM 587 N N . ASP A 1 74 ? 5.409 -1.894 -13.933 1.00 96.62 74 ASP A N 1
ATOM 588 C CA . ASP A 1 74 ? 4.693 -2.589 -12.861 1.00 96.62 74 ASP A CA 1
ATOM 589 C C . ASP A 1 74 ? 5.568 -2.871 -11.633 1.00 96.62 74 ASP A C 1
ATOM 591 O O . ASP A 1 74 ? 5.360 -3.853 -10.920 1.00 96.62 74 ASP A O 1
ATOM 595 N N . PHE A 1 75 ? 6.565 -2.016 -11.388 1.00 97.06 75 PHE A N 1
ATOM 596 C CA . PHE A 1 75 ? 7.593 -2.193 -10.362 1.00 97.06 75 PHE A CA 1
ATOM 597 C C . PHE A 1 75 ? 8.367 -3.512 -10.488 1.00 97.06 75 PHE A C 1
ATOM 599 O O . PHE A 1 75 ? 8.883 -4.032 -9.496 1.00 97.06 75 PHE A O 1
ATOM 606 N N . ASN A 1 76 ? 8.466 -4.071 -11.699 1.00 96.75 76 ASN A N 1
ATOM 607 C CA . ASN A 1 76 ? 9.353 -5.198 -11.948 1.00 96.75 76 ASN A CA 1
ATOM 608 C C . ASN A 1 76 ? 10.787 -4.808 -11.557 1.00 96.75 76 ASN A C 1
ATOM 610 O O . ASN A 1 76 ? 11.359 -3.881 -12.126 1.00 96.75 76 ASN A O 1
ATOM 614 N N . ILE A 1 77 ? 11.345 -5.524 -10.581 1.00 95.38 77 ILE A N 1
ATOM 615 C CA . ILE A 1 77 ? 12.598 -5.153 -9.917 1.00 95.38 77 ILE A CA 1
ATOM 616 C C . ILE A 1 77 ? 13.753 -5.073 -10.916 1.00 95.38 77 ILE A C 1
ATOM 618 O O . ILE A 1 77 ? 14.475 -4.080 -10.919 1.00 95.38 77 ILE A O 1
ATOM 622 N N . ASP A 1 78 ? 13.882 -6.064 -11.800 1.00 95.25 78 ASP A N 1
ATOM 623 C CA . ASP A 1 78 ? 14.972 -6.115 -12.777 1.00 95.25 78 ASP A CA 1
ATOM 624 C C . ASP A 1 78 ? 14.888 -4.957 -13.775 1.00 95.25 78 ASP A C 1
ATOM 626 O O . ASP A 1 78 ? 15.896 -4.340 -14.106 1.00 95.25 78 ASP A O 1
ATOM 630 N N . LYS A 1 79 ? 13.677 -4.614 -14.232 1.00 95.00 79 LYS A N 1
ATOM 631 C CA . LYS A 1 79 ? 13.476 -3.485 -15.152 1.00 95.00 79 LYS A CA 1
ATOM 632 C C . LYS A 1 79 ? 13.754 -2.148 -14.481 1.00 95.00 79 LYS A C 1
ATOM 634 O O . LYS A 1 79 ? 14.412 -1.311 -15.084 1.00 95.00 79 LYS A O 1
ATOM 639 N N . VAL A 1 80 ? 13.270 -1.960 -13.252 1.00 93.50 80 VAL A N 1
ATOM 640 C CA . VAL A 1 80 ? 13.484 -0.723 -12.487 1.00 93.50 80 VAL A CA 1
ATOM 641 C C . VAL A 1 80 ? 14.967 -0.523 -12.178 1.00 93.50 80 VAL A C 1
ATOM 643 O O . VAL A 1 80 ? 15.467 0.586 -12.317 1.00 93.50 80 VAL A O 1
ATOM 646 N N . LEU A 1 81 ? 15.692 -1.589 -11.827 1.00 93.81 81 LEU A N 1
ATOM 647 C CA . LEU A 1 81 ? 17.136 -1.536 -11.582 1.00 93.81 81 LEU A CA 1
ATOM 648 C C . LEU A 1 81 ? 17.934 -1.088 -12.818 1.00 93.81 81 LEU A C 1
ATOM 650 O O . LEU A 1 81 ? 18.992 -0.484 -12.680 1.00 93.81 81 LEU A O 1
ATOM 654 N N . LEU A 1 82 ? 17.432 -1.401 -14.014 1.00 94.56 82 LEU A N 1
ATOM 655 C CA . LEU A 1 82 ? 18.056 -1.072 -15.295 1.00 94.56 82 LEU A CA 1
ATOM 656 C C . LEU A 1 82 ? 17.519 0.230 -15.912 1.00 94.56 82 LEU A C 1
ATOM 658 O O . LEU A 1 82 ? 17.854 0.536 -17.059 1.00 94.56 82 LEU A O 1
ATOM 662 N N . MET A 1 83 ? 16.681 0.989 -15.196 1.00 92.94 83 MET A N 1
ATOM 663 C CA . MET A 1 83 ? 16.213 2.289 -15.675 1.00 92.94 83 MET A CA 1
ATOM 664 C C . MET A 1 83 ? 17.389 3.273 -15.749 1.00 92.94 83 MET A C 1
ATOM 666 O O . MET A 1 83 ? 18.115 3.416 -14.766 1.00 92.94 83 MET A O 1
ATOM 670 N N . PRO A 1 84 ? 17.590 3.959 -16.887 1.00 92.25 84 PRO A N 1
ATOM 671 C CA . PRO A 1 84 ? 18.603 4.999 -16.987 1.00 92.25 84 PRO A CA 1
ATOM 672 C C . PRO A 1 84 ? 18.201 6.217 -16.151 1.00 92.25 84 PRO A C 1
ATOM 674 O O . PRO A 1 84 ? 17.014 6.518 -16.023 1.00 92.25 84 PRO A O 1
ATOM 677 N N . ASP A 1 85 ? 19.190 6.965 -15.662 1.00 88.06 85 ASP A N 1
ATOM 678 C CA . ASP A 1 85 ? 18.963 8.172 -14.854 1.00 88.06 85 ASP A CA 1
ATOM 679 C C . ASP A 1 85 ? 18.095 9.217 -15.572 1.00 88.06 85 ASP A C 1
ATOM 681 O O . ASP A 1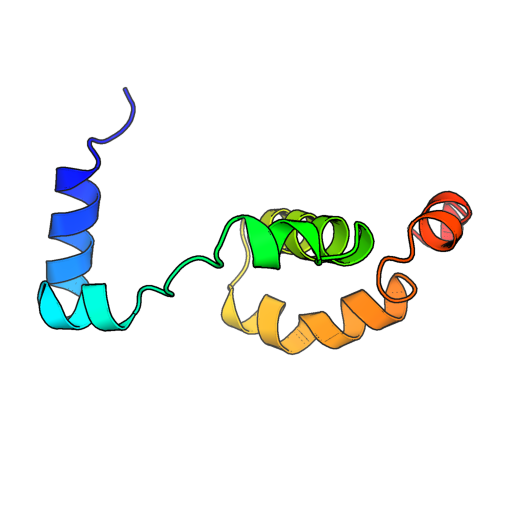 85 ? 17.341 9.939 -14.936 1.00 88.06 85 ASP A O 1
ATOM 685 N N . GLU A 1 86 ? 18.145 9.272 -16.905 1.00 90.00 86 GLU A N 1
ATOM 686 C CA . GLU A 1 86 ? 17.324 10.175 -17.728 1.00 90.00 86 GLU A CA 1
ATOM 687 C C . GLU A 1 86 ? 15.812 9.902 -17.623 1.00 90.00 86 GLU A C 1
ATOM 689 O O . GLU A 1 86 ? 15.001 10.745 -18.005 1.00 90.00 86 GLU A O 1
ATOM 694 N N . MET A 1 87 ? 15.426 8.717 -17.141 1.00 79.50 87 MET A N 1
ATOM 695 C CA . MET A 1 87 ? 14.035 8.327 -16.907 1.00 79.50 87 MET A CA 1
ATOM 696 C C . MET A 1 87 ? 13.567 8.559 -15.459 1.00 79.50 87 MET A C 1
ATOM 698 O O . MET A 1 87 ? 12.405 8.259 -15.164 1.00 79.50 87 MET A O 1
ATOM 702 N N . LEU A 1 88 ? 14.439 9.052 -14.571 1.00 67.62 88 LEU A N 1
ATOM 703 C CA . LEU A 1 88 ? 14.149 9.354 -13.162 1.00 67.62 88 LEU A CA 1
ATOM 704 C C . LEU A 1 88 ? 13.828 10.841 -12.953 1.00 67.62 88 LEU A C 1
ATOM 706 O O . LEU A 1 88 ? 12.902 11.113 -12.153 1.00 67.62 88 LEU A O 1
#

Secondary structure (DSSP, 8-state):
-PPPHHHHHHHHHHHHTSHHHHHTTSPPPPPHHHHTTS-HHHHHHHHHHHHHTTTS-HHHHHHHHHHHHHHTGGG-HHHHHT--GGG-

pLDDT: mean 94.22, std 4.76, range [67.62, 97.69]

InterPro domains:
  IPR011257 DNA glycosylase [SSF48150] (38-87)
  IPR052891 DNA-3-methyladenine glycosylase [PTHR30037] (3-86)

Organism: NCBI:txid589873

Sequence (88 aa):
MAEKFAQIYTRACERKGGEAAVEALLSTPLSRADVAKLSDHRFLSAMTKKVFQSGFVWRVIEQKWPNFEAAFFDFNIDKVLLMPDEML

Foldseek 3Di:
DDDDPVVVQVVQQVVQVHDVRSVVPDDDDDDPVVVVVDDPLVVVLVVVLVVVPVPDDNVVSVVCSVVVCVLCVVSPPVSNVPDDPVSD